Protein AF-A0A6N2HF00-F1 (afdb_monomer)

Radius of gyration: 12.79 Å; Cα contacts (8 Å, |Δi|>4): 85; chains: 1; bounding box: 36×23×32 Å

Foldseek 3Di:
DPPVQLVVLQVLLCVPPVGQLLVLLVLLCVLVVHDCCRLCVQLVHHSVVSVCSSSSVHSDDPDVSSVVSSVVSSVVSVCVVVVNDD

Mean predicted aligned error: 2.84 Å

Secondary structure (DSSP, 8-state):
--HHHHHHHHHHHHHHHSS-HHHHHHHHHHHTT--HHHHHHHHTS-HHHHHHHHTTSSSS---HHHHHHHHHHHHHHHHHHHT---

Structure (mmCIF, N/CA/C/O backbone):
data_AF-A0A6N2HF00-F1
#
_entry.id   AF-A0A6N2HF00-F1
#
loop_
_atom_site.group_PDB
_atom_site.id
_atom_site.type_symbol
_atom_site.label_atom_id
_atom_site.label_alt_id
_atom_site.label_comp_id
_atom_site.label_asym_id
_atom_site.label_entity_id
_atom_site.label_seq_id
_atom_site.pdbx_PDB_ins_code
_atom_site.Cartn_x
_atom_site.Cartn_y
_atom_site.Cartn_z
_atom_site.occupancy
_atom_site.B_iso_or_equiv
_atom_site.auth_seq_id
_atom_site.auth_comp_id
_atom_site.auth_asym_id
_atom_site.auth_atom_id
_atom_site.pdbx_PDB_model_num
ATOM 1 N N . MET A 1 1 ? 16.293 8.043 -16.223 1.00 61.84 1 MET A N 1
ATOM 2 C CA . MET A 1 1 ? 15.243 7.150 -15.681 1.00 61.84 1 MET A CA 1
ATOM 3 C C . MET A 1 1 ? 14.302 6.813 -16.823 1.00 61.84 1 MET A C 1
ATOM 5 O O . MET A 1 1 ? 13.866 7.739 -17.493 1.00 61.84 1 MET A O 1
ATOM 9 N N . ASP A 1 2 ? 14.034 5.531 -17.079 1.00 84.56 2 ASP A N 1
ATOM 10 C CA . ASP A 1 2 ? 13.193 5.087 -18.200 1.00 84.56 2 ASP A CA 1
ATOM 11 C C . ASP A 1 2 ? 11.710 5.378 -17.956 1.00 84.56 2 ASP A C 1
ATOM 13 O O . ASP A 1 2 ? 10.977 4.580 -17.369 1.00 84.56 2 ASP A O 1
ATOM 17 N N . GLN A 1 3 ? 11.255 6.535 -18.432 1.00 89.25 3 GLN A N 1
ATOM 18 C CA . GLN A 1 3 ? 9.859 6.957 -18.326 1.00 89.25 3 GLN A CA 1
ATOM 19 C C . GLN A 1 3 ? 8.904 5.949 -18.985 1.00 89.25 3 GLN A C 1
ATOM 21 O O . GLN A 1 3 ? 7.852 5.651 -18.427 1.00 89.25 3 GLN A O 1
ATOM 26 N N . ALA A 1 4 ? 9.319 5.325 -20.093 1.00 93.56 4 ALA A N 1
ATOM 27 C CA . ALA A 1 4 ? 8.569 4.251 -20.743 1.00 93.56 4 ALA A CA 1
ATOM 28 C C . ALA A 1 4 ? 8.376 3.023 -19.831 1.00 93.56 4 ALA A C 1
ATOM 30 O O . ALA A 1 4 ? 7.291 2.440 -19.795 1.00 93.56 4 ALA A O 1
ATOM 31 N N . ALA A 1 5 ? 9.397 2.649 -19.049 1.00 94.69 5 ALA A N 1
ATOM 32 C CA . ALA A 1 5 ? 9.296 1.543 -18.099 1.00 94.69 5 ALA A CA 1
ATOM 33 C C . ALA A 1 5 ? 8.350 1.882 -16.937 1.00 94.69 5 ALA A C 1
ATOM 35 O O . ALA A 1 5 ? 7.546 1.043 -16.532 1.00 94.69 5 ALA A O 1
ATOM 36 N N . MET A 1 6 ? 8.392 3.121 -16.438 1.00 95.88 6 MET A N 1
ATOM 37 C CA . MET A 1 6 ? 7.470 3.586 -15.395 1.00 95.88 6 MET A CA 1
ATOM 38 C C . MET A 1 6 ? 6.021 3.602 -15.891 1.00 95.88 6 MET A C 1
ATOM 40 O O . MET A 1 6 ? 5.141 3.100 -15.195 1.00 95.88 6 MET A O 1
ATOM 44 N N . THR A 1 7 ? 5.768 4.101 -17.104 1.00 96.75 7 THR A N 1
ATOM 45 C CA . THR A 1 7 ? 4.435 4.067 -17.728 1.00 96.75 7 THR A CA 1
ATOM 46 C C . THR A 1 7 ? 3.935 2.634 -17.896 1.00 96.75 7 THR A C 1
ATOM 48 O O . THR A 1 7 ? 2.807 2.331 -17.509 1.00 96.75 7 THR A O 1
ATOM 51 N N . ARG A 1 8 ? 4.784 1.721 -18.387 1.00 97.00 8 ARG A N 1
ATOM 52 C CA . ARG A 1 8 ? 4.443 0.294 -18.490 1.00 97.00 8 ARG A CA 1
ATOM 53 C C . ARG A 1 8 ? 4.091 -0.307 -17.130 1.00 97.00 8 ARG A C 1
ATOM 55 O O . ARG A 1 8 ? 3.126 -1.056 -17.023 1.00 97.00 8 ARG A O 1
ATOM 62 N N . ASN A 1 9 ? 4.853 0.024 -16.092 1.00 97.62 9 ASN A N 1
ATOM 63 C CA . ASN A 1 9 ? 4.589 -0.462 -14.742 1.00 97.62 9 ASN A CA 1
ATOM 64 C C . ASN A 1 9 ? 3.277 0.090 -14.176 1.00 97.62 9 ASN A C 1
ATOM 66 O O . ASN A 1 9 ? 2.550 -0.670 -13.549 1.00 97.62 9 ASN A O 1
ATOM 70 N N . GLN A 1 10 ? 2.946 1.365 -14.406 1.00 97.69 10 GLN A N 1
ATOM 71 C CA . GLN A 1 10 ? 1.642 1.921 -14.017 1.00 97.69 10 GLN A CA 1
ATOM 72 C C . GLN A 1 10 ? 0.493 1.191 -14.710 1.00 97.69 10 GLN A C 1
ATOM 74 O O . GLN A 1 10 ? -0.530 0.932 -14.087 1.00 97.69 10 GLN A O 1
ATOM 79 N N . GLU A 1 11 ? 0.671 0.831 -15.978 1.00 97.75 11 GLU A N 1
ATOM 80 C CA . GLU A 1 11 ? -0.349 0.104 -16.726 1.00 97.75 11 GLU A CA 1
ATOM 81 C C . GLU A 1 11 ? -0.545 -1.322 -16.197 1.00 97.75 11 GLU A C 1
ATOM 83 O O . GLU A 1 11 ? -1.669 -1.739 -15.936 1.00 97.75 11 GLU A O 1
ATOM 88 N N . LEU A 1 12 ? 0.545 -2.036 -15.905 1.00 97.50 12 LEU A N 1
ATOM 89 C CA . LEU A 1 12 ? 0.468 -3.329 -15.217 1.00 97.50 12 LEU A CA 1
ATOM 90 C C . LEU A 1 12 ? -0.196 -3.206 -13.836 1.00 97.50 12 LEU A C 1
ATOM 92 O O . LEU A 1 12 ? -0.995 -4.058 -13.454 1.00 97.50 12 LEU A O 1
ATOM 96 N N . GLN A 1 13 ? 0.092 -2.131 -13.096 1.00 97.31 13 GLN A N 1
ATOM 97 C CA . GLN A 1 13 ? -0.559 -1.864 -11.814 1.00 97.31 13 GLN A CA 1
ATOM 98 C C . GLN A 1 13 ? -2.068 -1.659 -11.978 1.00 97.31 13 GLN A C 1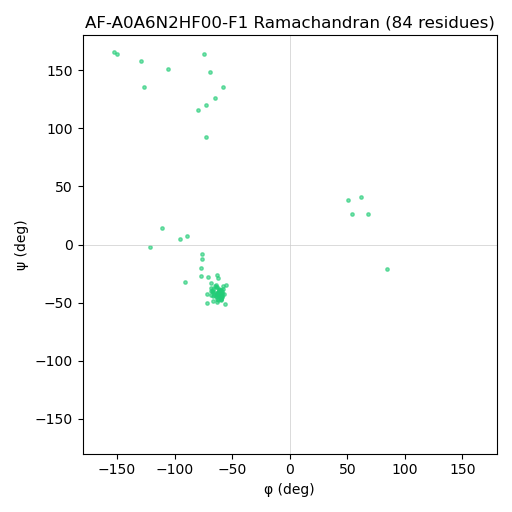
ATOM 100 O O . GLN A 1 13 ? -2.828 -2.244 -11.212 1.00 97.31 13 GLN A O 1
ATOM 105 N N . ARG A 1 14 ? -2.517 -0.905 -12.991 1.00 97.00 14 ARG A N 1
ATOM 106 C CA . ARG A 1 14 ? -3.950 -0.756 -13.298 1.00 97.00 14 ARG A CA 1
ATOM 107 C C . ARG A 1 14 ? -4.602 -2.096 -13.611 1.00 97.00 14 ARG A C 1
ATOM 109 O O . ARG A 1 14 ? -5.665 -2.384 -13.078 1.00 97.00 14 ARG A O 1
ATOM 116 N N . GLN A 1 15 ? -3.947 -2.930 -14.412 1.00 96.31 15 GLN A N 1
ATOM 117 C CA . GLN A 1 15 ? -4.475 -4.246 -14.780 1.00 96.31 15 GLN A CA 1
ATOM 118 C C . GLN A 1 15 ? -4.624 -5.184 -13.576 1.00 96.31 15 GLN A C 1
ATOM 120 O O . GLN A 1 15 ? -5.575 -5.957 -13.521 1.00 96.31 15 GLN A O 1
ATOM 125 N N . TRP A 1 16 ? -3.701 -5.130 -12.612 1.00 93.00 16 TRP A N 1
ATOM 126 C CA . TRP A 1 16 ? -3.715 -6.034 -11.456 1.00 93.00 16 TRP A CA 1
ATOM 127 C C . TRP A 1 16 ? -4.479 -5.499 -10.243 1.00 93.00 16 TRP A C 1
ATOM 129 O O . TRP A 1 16 ? -5.046 -6.288 -9.493 1.00 93.00 16 TRP A O 1
ATOM 139 N N . TYR A 1 17 ? -4.477 -4.182 -10.029 1.00 93.56 17 TYR A N 1
ATOM 140 C CA . TYR A 1 17 ? -4.998 -3.542 -8.815 1.00 93.56 17 TYR A CA 1
ATOM 141 C C . TYR A 1 17 ? -6.127 -2.536 -9.088 1.00 93.56 17 TYR A C 1
ATOM 143 O O . TYR A 1 17 ? -6.649 -1.942 -8.149 1.00 93.56 17 TYR A O 1
ATOM 151 N N . GLY A 1 18 ? -6.497 -2.309 -10.350 1.00 95.06 18 GLY A N 1
ATOM 152 C CA . GLY A 1 18 ? -7.539 -1.362 -10.768 1.00 95.06 18 GLY A CA 1
ATOM 153 C C . GLY A 1 18 ? -7.063 0.088 -10.920 1.00 95.06 18 GLY A C 1
ATOM 154 O O . GLY A 1 18 ? -7.669 0.855 -11.661 1.00 95.06 18 GLY A O 1
ATOM 155 N N . 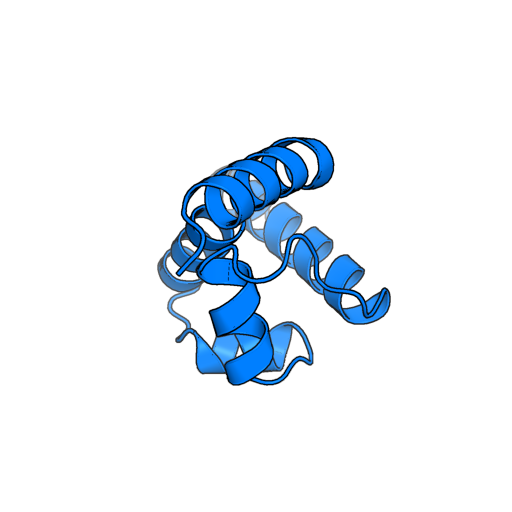ALA A 1 19 ? -5.954 0.467 -10.280 1.00 96.81 19 ALA A N 1
ATOM 156 C CA . ALA A 1 19 ? -5.346 1.793 -10.383 1.00 96.81 19 ALA A CA 1
ATOM 157 C C . ALA A 1 19 ? -3.825 1.730 -10.129 1.00 96.81 19 ALA A C 1
ATOM 159 O O . ALA A 1 19 ? -3.323 0.725 -9.613 1.00 96.81 19 ALA A O 1
ATOM 160 N N . PRO A 1 20 ? -3.056 2.785 -10.459 1.00 97.62 20 PRO A N 1
ATOM 161 C CA . PRO A 1 20 ? -1.649 2.867 -10.087 1.00 97.62 20 PRO A CA 1
ATOM 162 C C . PRO A 1 20 ? -1.462 2.775 -8.571 1.00 97.62 20 PRO A C 1
ATOM 164 O O . PRO A 1 20 ? -2.127 3.465 -7.796 1.00 97.62 20 PRO A O 1
ATOM 167 N N . LEU A 1 21 ? -0.490 1.979 -8.128 1.00 97.25 21 LEU A N 1
ATOM 168 C CA . LEU A 1 21 ? -0.275 1.725 -6.699 1.00 97.25 21 LEU A CA 1
ATOM 169 C C . LEU A 1 21 ? 0.111 2.989 -5.925 1.00 97.25 21 LEU A C 1
ATOM 171 O O . LEU A 1 21 ? -0.171 3.087 -4.736 1.00 97.25 21 LEU A O 1
ATOM 175 N N . GLY A 1 22 ? 0.718 3.976 -6.589 1.00 97.50 22 GLY A N 1
ATOM 176 C CA . GLY A 1 22 ? 0.984 5.281 -5.986 1.00 97.50 22 GLY A CA 1
ATOM 177 C C . GLY A 1 22 ? -0.285 6.051 -5.616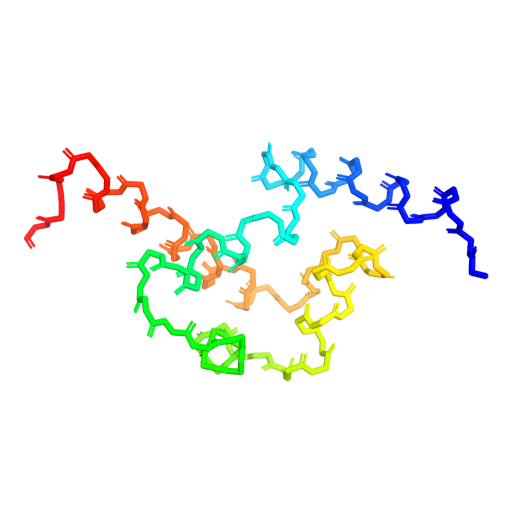 1.00 97.50 22 GLY A C 1
ATOM 178 O O . GLY A 1 22 ? -0.294 6.725 -4.591 1.00 97.50 22 GLY A O 1
ATOM 179 N N . GLU A 1 23 ? -1.340 5.951 -6.426 1.00 98.00 23 GLU A N 1
ATOM 180 C CA . GLU A 1 23 ? -2.639 6.577 -6.149 1.00 98.00 23 GLU A CA 1
ATOM 181 C C . GLU A 1 23 ? -3.340 5.845 -5.011 1.00 98.00 23 GLU A C 1
ATOM 183 O O . GLU A 1 23 ? -3.674 6.467 -4.006 1.00 98.00 23 GLU A O 1
ATOM 188 N N . LEU A 1 24 ? -3.430 4.516 -5.117 1.00 97.62 24 LEU A N 1
ATOM 189 C CA . LEU A 1 24 ? -4.029 3.663 -4.093 1.00 97.62 24 LEU A CA 1
ATOM 190 C C . LEU A 1 24 ? -3.364 3.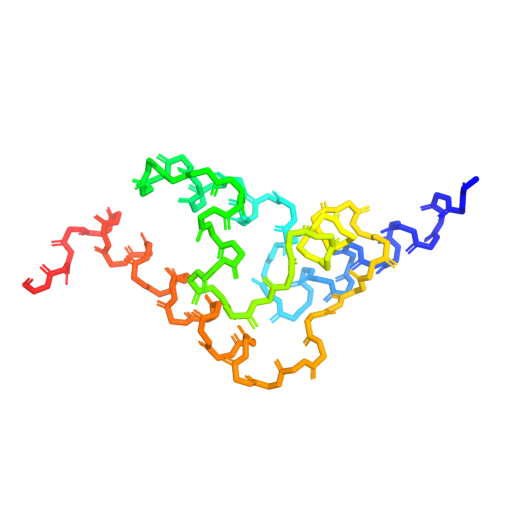863 -2.727 1.00 97.62 24 LEU A C 1
ATOM 192 O O . LEU A 1 24 ? -4.037 4.144 -1.745 1.00 97.62 24 LEU A O 1
ATOM 196 N N . CYS A 1 25 ? -2.033 3.793 -2.648 1.00 97.75 25 CYS A N 1
ATOM 197 C CA . CYS A 1 25 ? -1.334 3.942 -1.370 1.00 97.75 25 CYS A CA 1
ATOM 198 C C . CYS A 1 25 ? -1.493 5.347 -0.771 1.00 97.75 25 CYS A C 1
ATOM 200 O O . CYS A 1 25 ? -1.579 5.470 0.449 1.00 97.75 25 CYS A O 1
ATOM 202 N N . ARG A 1 26 ? -1.537 6.405 -1.597 1.00 97.88 26 ARG A N 1
ATOM 203 C CA . ARG A 1 26 ? -1.788 7.769 -1.100 1.00 97.88 26 ARG A CA 1
ATOM 204 C C . ARG A 1 26 ? -3.197 7.899 -0.541 1.00 97.88 26 ARG A C 1
ATOM 206 O O . ARG A 1 26 ? -3.346 8.436 0.551 1.00 97.88 26 ARG A O 1
ATOM 213 N N . ASP A 1 27 ? -4.187 7.367 -1.250 1.00 97.81 27 ASP A N 1
ATOM 214 C CA . ASP A 1 27 ? -5.573 7.364 -0.794 1.00 97.81 27 ASP A CA 1
ATOM 215 C C . ASP A 1 27 ? -5.728 6.624 0.542 1.00 97.81 27 ASP A C 1
ATOM 217 O O . ASP A 1 27 ? -6.334 7.149 1.470 1.00 97.81 27 ASP A O 1
ATOM 221 N N . LEU A 1 28 ? -5.080 5.463 0.685 1.00 98.19 28 LEU A N 1
ATOM 222 C CA . LEU A 1 28 ? -5.041 4.710 1.941 1.00 98.19 28 LEU A CA 1
ATOM 223 C C . LEU A 1 28 ? -4.381 5.495 3.084 1.00 98.19 28 LEU A C 1
ATOM 225 O O . LEU A 1 28 ? -4.912 5.514 4.193 1.00 98.19 28 LEU A O 1
ATOM 229 N N . CYS A 1 29 ? -3.245 6.156 2.826 1.00 98.31 29 CYS A N 1
ATOM 230 C CA . CYS A 1 29 ? -2.585 7.005 3.824 1.00 98.31 29 CYS A CA 1
ATOM 231 C C . CYS A 1 29 ? -3.516 8.126 4.300 1.00 98.31 29 CYS A C 1
ATOM 233 O O . CYS A 1 29 ? -3.625 8.370 5.499 1.00 98.31 29 CYS A O 1
ATOM 235 N N . THR A 1 30 ? -4.205 8.786 3.366 1.00 98.38 30 THR A N 1
ATOM 236 C CA . THR A 1 30 ? -5.151 9.862 3.675 1.00 98.38 30 THR A CA 1
ATOM 237 C C . THR A 1 30 ? -6.372 9.345 4.430 1.00 98.38 30 THR A C 1
ATOM 239 O O . THR A 1 30 ? -6.721 9.915 5.460 1.00 98.38 30 THR A O 1
ATOM 242 N N . LEU A 1 31 ? -7.001 8.267 3.957 1.00 98.06 31 LEU A N 1
ATOM 243 C CA . LEU A 1 31 ? -8.226 7.723 4.543 1.00 98.06 31 LEU A CA 1
ATOM 244 C C . LEU A 1 31 ? -8.013 7.233 5.978 1.00 98.06 31 LEU A C 1
ATOM 246 O O . LEU A 1 31 ? -8.846 7.487 6.842 1.00 98.06 31 LEU A O 1
ATOM 250 N N . PHE A 1 32 ? -6.899 6.547 6.232 1.00 97.56 32 PHE A N 1
ATOM 251 C CA . PHE A 1 32 ? -6.595 5.973 7.543 1.00 97.56 32 PHE A CA 1
ATOM 252 C C . PHE A 1 32 ? -5.706 6.863 8.418 1.00 97.56 32 PHE A C 1
ATOM 254 O O . PHE A 1 32 ? -5.313 6.442 9.502 1.00 97.56 32 PHE A O 1
ATOM 261 N N . ALA A 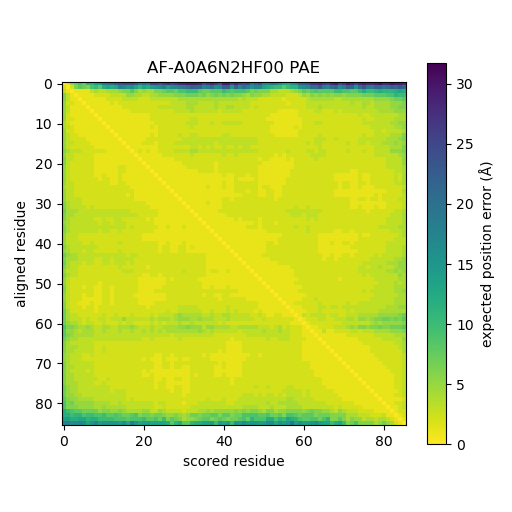1 33 ? -5.380 8.077 7.963 1.00 98.00 33 ALA A N 1
ATOM 262 C CA . ALA A 1 33 ? -4.482 9.008 8.649 1.00 98.00 33 ALA A CA 1
ATOM 263 C C . ALA A 1 33 ? -3.132 8.376 9.057 1.00 98.00 33 ALA A C 1
ATOM 265 O O . ALA A 1 33 ? -2.581 8.671 10.119 1.00 98.00 33 ALA A O 1
ATOM 266 N N . VAL A 1 34 ? -2.584 7.508 8.200 1.00 98.12 34 VAL A N 1
ATOM 267 C CA . VAL A 1 34 ? -1.285 6.853 8.413 1.00 98.12 34 VAL A CA 1
ATOM 268 C C . VAL A 1 34 ? -0.212 7.449 7.513 1.00 98.12 34 VAL A C 1
ATOM 270 O O . VAL A 1 34 ? -0.471 7.918 6.405 1.00 98.12 34 VAL A O 1
ATOM 273 N N . THR A 1 35 ? 1.036 7.409 7.975 1.00 98.19 35 THR A N 1
ATOM 274 C CA . THR A 1 35 ? 2.182 7.777 7.137 1.00 98.19 35 THR A CA 1
ATOM 275 C C . THR A 1 35 ? 2.478 6.681 6.112 1.00 98.19 35 THR A C 1
ATOM 277 O O . THR A 1 35 ? 2.075 5.530 6.277 1.00 98.19 35 THR A O 1
ATOM 280 N N . GLN A 1 36 ? 3.268 7.001 5.081 1.00 97.56 36 GLN A N 1
ATOM 281 C CA . GLN A 1 36 ? 3.753 5.989 4.136 1.00 97.56 36 GLN A CA 1
ATOM 282 C C . GLN A 1 36 ? 4.547 4.875 4.844 1.00 97.56 36 GLN A C 1
ATOM 284 O O . GLN A 1 36 ? 4.410 3.709 4.488 1.00 97.56 36 GLN A O 1
ATOM 289 N N . SER A 1 37 ? 5.358 5.206 5.855 1.00 97.56 37 SER A N 1
ATOM 290 C CA . SER A 1 37 ? 6.086 4.198 6.639 1.00 97.56 37 SER A CA 1
ATOM 291 C C . SER A 1 37 ? 5.138 3.329 7.465 1.00 97.56 37 SER A C 1
ATOM 293 O O . SER A 1 37 ? 5.294 2.114 7.464 1.00 97.56 37 SER A O 1
ATOM 295 N N . GLY A 1 38 ? 4.107 3.923 8.075 1.00 98.25 38 GLY A N 1
ATOM 296 C CA . GLY A 1 38 ? 3.069 3.170 8.784 1.00 98.25 38 GLY A CA 1
ATOM 297 C C . GLY A 1 38 ? 2.293 2.237 7.851 1.00 98.25 38 GLY A C 1
ATOM 298 O O . GLY A 1 38 ? 2.065 1.076 8.180 1.00 98.25 38 GLY A O 1
ATOM 299 N N . LEU A 1 39 ? 1.970 2.688 6.634 1.00 98.19 39 LEU A N 1
ATOM 300 C CA . LEU A 1 39 ? 1.387 1.816 5.615 1.00 98.19 39 LEU A CA 1
ATOM 301 C C . LEU A 1 39 ? 2.345 0.676 5.235 1.00 98.19 39 LEU A C 1
ATOM 303 O O . LEU A 1 39 ? 1.907 -0.459 5.078 1.00 98.19 39 LEU A O 1
ATOM 307 N N . ALA A 1 40 ? 3.648 0.939 5.108 1.00 97.94 40 ALA A N 1
ATOM 308 C CA . ALA A 1 40 ? 4.633 -0.104 4.819 1.00 97.94 40 ALA A CA 1
ATOM 309 C C . ALA A 1 40 ? 4.681 -1.172 5.925 1.00 97.94 40 ALA A C 1
ATOM 311 O O . ALA A 1 40 ? 4.702 -2.365 5.616 1.00 97.94 40 ALA A O 1
ATOM 312 N N . GLU A 1 41 ? 4.623 -0.756 7.191 1.00 98.00 41 GLU A N 1
ATOM 313 C CA . GLU A 1 41 ? 4.552 -1.652 8.351 1.00 98.00 41 GLU A CA 1
ATOM 314 C C . GLU A 1 41 ? 3.281 -2.509 8.335 1.00 98.00 41 GLU A C 1
ATOM 316 O O . GLU A 1 41 ? 3.379 -3.732 8.432 1.00 98.00 41 GLU A O 1
ATOM 321 N N . ILE A 1 42 ? 2.108 -1.904 8.100 1.00 97.38 42 ILE A N 1
ATOM 322 C CA . ILE A 1 42 ? 0.827 -2.624 7.948 1.00 97.38 42 ILE A CA 1
ATOM 323 C C . ILE A 1 42 ? 0.918 -3.662 6.825 1.00 97.38 42 ILE A C 1
ATOM 325 O O . ILE A 1 42 ? 0.463 -4.797 6.963 1.00 97.38 42 ILE A O 1
ATOM 329 N N . LEU A 1 43 ? 1.533 -3.293 5.702 1.00 97.06 43 LEU A N 1
ATOM 330 C CA . LEU A 1 43 ? 1.720 -4.189 4.566 1.00 97.06 43 LEU A CA 1
ATOM 331 C C . LEU A 1 43 ? 2.847 -5.208 4.789 1.00 97.06 43 LEU A C 1
ATOM 333 O O . LEU A 1 43 ? 2.963 -6.147 3.999 1.00 97.06 43 LEU A O 1
ATOM 337 N N . GLY A 1 44 ? 3.636 -5.102 5.859 1.00 97.19 44 GLY A N 1
ATOM 338 C CA . GLY A 1 44 ? 4.773 -5.977 6.158 1.00 97.19 44 GLY A CA 1
ATOM 339 C C . GLY A 1 44 ? 5.868 -5.906 5.093 1.00 97.19 44 GLY A C 1
ATOM 340 O O . GLY A 1 44 ? 6.401 -6.932 4.668 1.00 97.19 44 GLY A O 1
ATOM 341 N N . VAL A 1 45 ? 6.150 -4.699 4.604 1.00 97.00 45 VAL A N 1
ATOM 342 C CA . VAL A 1 45 ? 7.168 -4.415 3.586 1.00 97.00 45 VAL A CA 1
ATOM 343 C C . VAL A 1 45 ? 8.067 -3.283 4.060 1.00 97.00 45 VAL A C 1
ATOM 345 O O . VAL A 1 45 ? 7.677 -2.468 4.889 1.00 97.00 45 VAL A O 1
ATOM 348 N N . SER A 1 46 ? 9.281 -3.185 3.518 1.00 96.88 46 SER A N 1
ATOM 349 C CA . SER A 1 46 ? 10.133 -2.045 3.857 1.00 96.88 46 SER A CA 1
ATOM 350 C C . SER A 1 46 ? 9.581 -0.741 3.254 1.00 96.88 46 SER A C 1
ATOM 352 O O . SER A 1 46 ? 9.044 -0.760 2.137 1.00 96.88 46 SER A O 1
ATOM 354 N N . PRO A 1 47 ? 9.776 0.419 3.915 1.00 96.81 47 PRO A N 1
ATOM 355 C CA . PRO A 1 47 ? 9.399 1.722 3.358 1.00 96.81 47 PRO A CA 1
ATOM 356 C C . PRO A 1 47 ? 10.027 1.991 1.982 1.00 96.81 47 PRO A C 1
ATOM 358 O O . PRO A 1 47 ? 9.393 2.567 1.096 1.00 96.81 47 PRO A O 1
ATOM 361 N N . ALA A 1 48 ? 11.256 1.507 1.766 1.00 96.44 48 ALA A N 1
ATOM 362 C CA . ALA A 1 48 ? 11.935 1.576 0.476 1.00 96.44 48 ALA A CA 1
ATOM 363 C C . ALA A 1 48 ? 11.191 0.787 -0.612 1.00 96.44 48 ALA A C 1
ATOM 365 O O . ALA A 1 48 ? 10.950 1.324 -1.692 1.00 96.44 48 ALA A O 1
ATOM 366 N N . MET A 1 49 ? 10.776 -0.454 -0.329 1.00 96.19 49 MET A N 1
ATOM 367 C CA . MET A 1 49 ? 9.998 -1.261 -1.275 1.00 96.19 49 MET A CA 1
ATOM 368 C C . MET A 1 49 ? 8.688 -0.550 -1.632 1.00 96.19 49 MET A C 1
ATOM 370 O O . MET A 1 49 ? 8.387 -0.384 -2.815 1.00 96.19 49 MET A O 1
ATOM 374 N N . LEU A 1 50 ? 7.962 -0.044 -0.629 1.00 97.38 50 LEU A N 1
ATOM 375 C CA . LEU A 1 50 ? 6.724 0.697 -0.863 1.00 97.38 50 LEU A CA 1
ATOM 376 C C . LEU A 1 50 ? 6.961 1.929 -1.754 1.00 97.38 50 LEU A C 1
ATOM 378 O O . LEU A 1 50 ? 6.229 2.141 -2.718 1.00 97.38 50 LEU A O 1
ATOM 382 N N . SER A 1 51 ? 8.027 2.696 -1.504 1.00 97.38 51 SER A N 1
ATOM 383 C CA . SER A 1 51 ? 8.399 3.858 -2.324 1.00 97.38 51 SER A CA 1
ATOM 384 C C . SER A 1 51 ? 8.680 3.492 -3.788 1.00 97.38 51 SER A C 1
ATOM 386 O O . SER A 1 51 ? 8.204 4.180 -4.694 1.00 97.38 51 SER A O 1
ATOM 388 N N . LEU A 1 52 ? 9.390 2.384 -4.044 1.00 97.12 52 LEU A N 1
ATOM 389 C CA . LEU A 1 52 ? 9.656 1.901 -5.407 1.00 97.12 52 LEU A CA 1
ATOM 390 C C . LEU A 1 52 ? 8.355 1.593 -6.156 1.00 97.12 52 LEU A C 1
ATOM 392 O O . LEU A 1 52 ? 8.203 1.948 -7.326 1.00 97.12 52 LEU A O 1
ATOM 396 N N . VAL A 1 53 ? 7.412 0.939 -5.485 1.00 96.75 53 VAL A N 1
ATOM 397 C CA . VAL A 1 53 ? 6.137 0.539 -6.083 1.00 96.75 53 VAL A CA 1
ATOM 398 C C . VAL A 1 53 ? 5.227 1.751 -6.309 1.00 96.75 53 VAL A C 1
ATOM 400 O O . VAL A 1 53 ? 4.675 1.906 -7.401 1.00 96.75 53 VAL A O 1
ATOM 403 N N . MET A 1 54 ? 5.146 2.670 -5.340 1.00 97.25 54 MET A N 1
ATOM 404 C CA . MET A 1 54 ? 4.378 3.919 -5.458 1.00 97.25 54 MET A CA 1
ATOM 405 C C . MET A 1 54 ? 4.889 4.838 -6.576 1.00 97.25 54 MET A C 1
ATOM 407 O O . MET A 1 54 ? 4.113 5.592 -7.160 1.00 97.25 54 MET A O 1
ATOM 411 N N . ARG A 1 55 ? 6.188 4.775 -6.892 1.00 97.38 55 ARG A N 1
ATOM 412 C CA . ARG A 1 55 ? 6.813 5.505 -8.008 1.00 97.38 55 ARG A CA 1
ATOM 413 C C . ARG A 1 55 ? 6.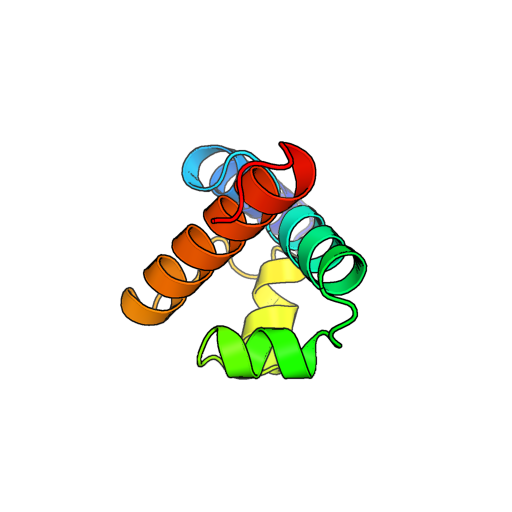799 4.721 -9.324 1.00 97.38 55 ARG A C 1
ATOM 415 O O . ARG A 1 55 ? 7.452 5.141 -10.271 1.00 97.38 55 ARG A O 1
ATOM 422 N N . ALA A 1 56 ? 6.115 3.577 -9.384 1.00 97.12 56 ALA A N 1
ATOM 423 C CA . ALA A 1 56 ? 6.098 2.680 -10.540 1.00 97.12 56 ALA A CA 1
ATOM 424 C C . ALA A 1 56 ? 7.496 2.235 -11.018 1.00 97.12 56 ALA A C 1
ATOM 426 O O . ALA A 1 56 ? 7.682 1.856 -12.172 1.00 97.12 56 ALA A O 1
ATOM 427 N N . GLN A 1 57 ? 8.493 2.223 -10.128 1.00 96.81 57 GLN A N 1
ATOM 428 C CA . GLN A 1 57 ? 9.791 1.589 -10.390 1.00 96.81 57 GLN A CA 1
ATOM 429 C C . GLN A 1 57 ? 9.693 0.061 -10.265 1.00 96.81 57 GLN A C 1
ATOM 431 O O . GLN A 1 57 ? 10.506 -0.664 -10.831 1.00 96.81 57 GLN A O 1
ATOM 436 N N . ARG A 1 58 ? 8.661 -0.437 -9.568 1.00 95.06 58 ARG A N 1
ATOM 437 C CA . ARG A 1 58 ? 8.236 -1.841 -9.583 1.00 95.06 58 ARG A CA 1
ATOM 438 C C . ARG A 1 58 ? 6.754 -1.963 -9.919 1.00 95.06 58 ARG A C 1
ATOM 440 O O . ARG A 1 58 ? 5.927 -1.257 -9.351 1.00 95.06 58 ARG A O 1
ATOM 447 N N . ALA A 1 59 ? 6.422 -2.911 -10.793 1.00 93.69 59 ALA A N 1
ATOM 448 C CA . ALA A 1 59 ? 5.046 -3.163 -11.216 1.00 93.69 59 ALA A CA 1
ATOM 449 C C . ALA A 1 59 ? 4.169 -3.807 -10.125 1.00 93.69 59 ALA A C 1
ATOM 451 O O . ALA A 1 59 ? 2.963 -3.606 -10.123 1.00 93.69 59 ALA A O 1
ATOM 452 N N . ARG A 1 60 ? 4.748 -4.578 -9.191 1.00 92.94 60 ARG A N 1
ATOM 453 C CA . ARG A 1 60 ? 3.990 -5.274 -8.135 1.00 92.94 60 ARG A CA 1
ATOM 454 C C . ARG A 1 60 ? 4.770 -5.457 -6.842 1.00 92.94 60 ARG A C 1
ATOM 456 O O . ARG A 1 60 ? 6.004 -5.431 -6.836 1.00 92.94 60 ARG A O 1
ATOM 463 N N . ILE A 1 61 ? 4.029 -5.761 -5.782 1.00 93.12 61 ILE A N 1
ATOM 464 C CA . ILE A 1 61 ? 4.557 -6.333 -4.543 1.00 93.12 61 ILE A CA 1
ATOM 465 C C . ILE A 1 61 ? 4.760 -7.836 -4.779 1.00 93.12 61 ILE A C 1
ATOM 467 O O . ILE A 1 61 ? 3.808 -8.552 -5.066 1.00 93.12 61 ILE A O 1
ATOM 471 N N . ALA A 1 62 ? 6.007 -8.312 -4.729 1.00 88.75 62 ALA A N 1
ATOM 472 C CA . ALA A 1 62 ? 6.327 -9.707 -5.053 1.00 88.75 62 ALA A CA 1
ATOM 473 C C . ALA A 1 62 ? 5.975 -10.695 -3.929 1.00 88.75 62 ALA A C 1
ATOM 475 O O . ALA A 1 62 ? 5.725 -11.861 -4.209 1.00 88.75 62 ALA A O 1
ATOM 476 N N . ASN A 1 63 ? 5.976 -10.232 -2.677 1.00 92.69 63 ASN A N 1
ATOM 477 C CA . ASN A 1 63 ? 5.592 -11.050 -1.534 1.00 92.69 63 ASN A CA 1
ATOM 478 C C . ASN A 1 63 ? 4.059 -11.255 -1.549 1.00 92.69 63 ASN A C 1
ATOM 480 O O . ASN A 1 63 ? 3.335 -10.255 -1.475 1.00 92.69 63 ASN A O 1
ATOM 484 N N . PRO A 1 64 ? 3.5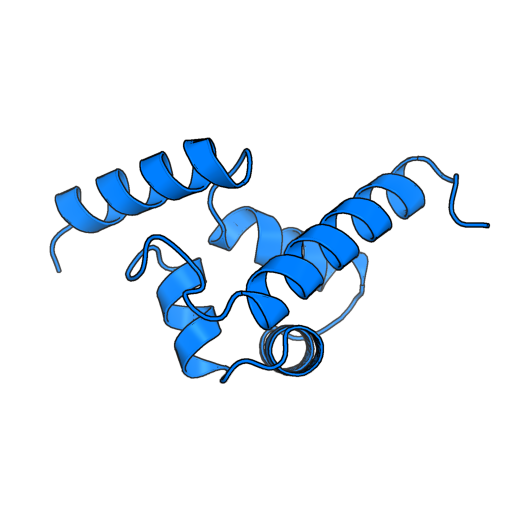64 -12.506 -1.633 1.00 93.31 64 PRO A N 1
ATOM 485 C CA . PRO A 1 64 ? 2.133 -12.790 -1.707 1.00 93.31 64 PRO A CA 1
ATOM 486 C C . PRO A 1 64 ? 1.372 -12.364 -0.445 1.00 93.31 64 PRO A C 1
ATOM 488 O O . PRO A 1 64 ? 0.266 -11.845 -0.564 1.00 93.31 64 PRO A O 1
ATOM 491 N N . ASP A 1 65 ? 1.970 -12.476 0.742 1.00 96.75 65 ASP A N 1
ATOM 492 C CA . ASP A 1 65 ? 1.325 -12.076 1.999 1.00 96.75 65 ASP A CA 1
ATOM 493 C C . ASP A 1 65 ? 1.136 -10.560 2.068 1.00 96.75 65 ASP A C 1
ATOM 495 O O . ASP A 1 65 ? 0.103 -10.058 2.507 1.00 96.75 65 ASP A O 1
ATOM 499 N N . ALA A 1 66 ? 2.132 -9.807 1.595 1.00 96.12 66 ALA A N 1
ATOM 500 C CA . ALA A 1 66 ? 2.042 -8.354 1.516 1.00 96.12 66 ALA A CA 1
ATOM 501 C C . ALA A 1 66 ? 1.010 -7.902 0.472 1.00 96.12 66 ALA A C 1
ATOM 503 O O . ALA A 1 66 ? 0.280 -6.937 0.703 1.00 96.12 66 ALA A O 1
ATOM 504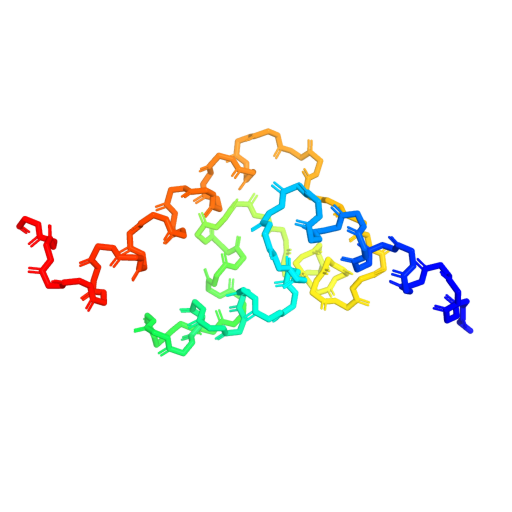 N N . ALA A 1 67 ? 0.912 -8.612 -0.655 1.00 94.88 67 ALA A N 1
ATOM 505 C CA . ALA A 1 67 ? -0.130 -8.369 -1.647 1.00 94.88 67 ALA A CA 1
ATOM 506 C C . ALA A 1 67 ? -1.530 -8.666 -1.080 1.00 94.88 67 ALA A C 1
ATOM 508 O O . ALA A 1 67 ? -2.435 -7.853 -1.254 1.00 94.88 67 ALA A O 1
ATOM 509 N N . ALA A 1 68 ? -1.693 -9.764 -0.335 1.00 96.25 68 ALA A N 1
ATOM 510 C CA . ALA A 1 68 ? -2.950 -10.105 0.328 1.00 96.25 68 ALA A CA 1
ATOM 511 C C . ALA A 1 68 ? -3.357 -9.051 1.372 1.00 96.25 68 ALA A C 1
ATOM 513 O O . ALA A 1 68 ? -4.518 -8.637 1.406 1.00 96.25 68 ALA A O 1
ATOM 514 N N . ARG A 1 69 ? -2.404 -8.553 2.175 1.00 97.38 69 ARG A N 1
ATOM 515 C CA . ARG A 1 69 ? -2.651 -7.441 3.110 1.00 97.38 69 ARG A CA 1
ATOM 516 C C . ARG A 1 69 ? -3.077 -6.169 2.383 1.00 97.38 69 ARG A C 1
ATOM 518 O O . ARG A 1 69 ? -4.035 -5.536 2.813 1.00 97.38 69 ARG A O 1
ATOM 525 N N . LEU A 1 70 ? -2.444 -5.828 1.258 1.00 97.00 70 LEU A N 1
ATOM 526 C CA . LEU A 1 70 ? -2.866 -4.683 0.447 1.00 97.00 70 LEU A CA 1
ATOM 527 C C . LEU A 1 70 ? -4.309 -4.845 -0.045 1.00 97.00 70 LEU A C 1
ATOM 529 O O . LEU A 1 70 ? -5.107 -3.925 0.115 1.00 97.00 70 LEU A O 1
ATOM 533 N N . SER A 1 71 ? -4.668 -6.010 -0.587 1.00 96.06 71 SER A N 1
ATOM 534 C CA . SER A 1 71 ? -6.044 -6.295 -1.012 1.00 96.06 71 SER A CA 1
ATOM 535 C C . SER A 1 71 ? -7.046 -6.185 0.143 1.00 96.06 71 SER A C 1
ATOM 537 O O . SER A 1 71 ? -8.131 -5.636 -0.041 1.00 96.06 71 SER A O 1
ATOM 539 N N . ALA A 1 72 ? -6.687 -6.653 1.342 1.00 97.12 72 ALA A N 1
ATOM 540 C CA . ALA A 1 72 ? -7.536 -6.534 2.525 1.00 97.12 72 ALA A CA 1
ATOM 541 C C . ALA A 1 72 ? -7.735 -5.072 2.959 1.00 97.12 72 ALA A C 1
ATOM 543 O O . ALA A 1 72 ? -8.862 -4.674 3.245 1.00 97.12 72 ALA A O 1
ATOM 544 N N . VAL A 1 73 ?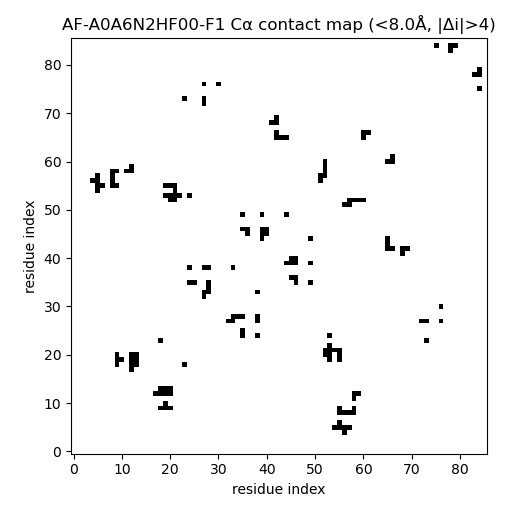 -6.670 -4.264 2.955 1.00 97.38 73 VAL A N 1
ATOM 545 C CA . VAL A 1 73 ? -6.737 -2.833 3.294 1.00 97.38 73 VAL A CA 1
ATOM 546 C C . VAL A 1 73 ? -7.545 -2.051 2.253 1.00 97.38 73 VAL A C 1
ATOM 548 O O . VAL A 1 73 ? -8.331 -1.183 2.621 1.00 97.38 73 VAL A O 1
ATOM 551 N N . LEU A 1 74 ? -7.417 -2.381 0.964 1.00 96.81 74 LEU A N 1
ATOM 552 C CA . LEU A 1 74 ? -8.230 -1.781 -0.101 1.00 96.81 74 LEU A CA 1
ATOM 553 C C . LEU A 1 74 ? -9.718 -2.106 0.059 1.00 96.81 74 LEU A C 1
ATOM 555 O O . LEU A 1 74 ? -10.558 -1.221 -0.096 1.00 96.81 74 LEU A O 1
ATOM 559 N N . ARG A 1 75 ? -10.050 -3.353 0.410 1.00 96.38 75 ARG A N 1
ATOM 560 C CA . ARG A 1 75 ? -11.432 -3.737 0.714 1.00 96.38 75 ARG A CA 1
ATOM 561 C C . ARG A 1 75 ? -11.961 -2.993 1.939 1.00 96.38 75 ARG A C 1
ATOM 563 O O . ARG A 1 75 ? -13.040 -2.426 1.867 1.00 96.38 75 ARG A O 1
ATOM 570 N N . LEU A 1 76 ? -11.178 -2.905 3.015 1.00 97.12 76 LEU A N 1
ATOM 571 C CA . LEU A 1 76 ? -11.559 -2.119 4.190 1.00 97.12 76 LEU A CA 1
ATOM 572 C C . LEU A 1 76 ? -11.799 -0.645 3.831 1.00 97.12 76 LEU A C 1
ATOM 574 O O . LEU A 1 76 ? -12.765 -0.053 4.292 1.00 97.12 76 LEU A O 1
ATOM 578 N N . ALA A 1 77 ? -10.951 -0.053 2.988 1.00 96.44 77 ALA A N 1
ATOM 579 C CA . ALA A 1 77 ? -11.131 1.321 2.525 1.00 96.44 77 ALA A CA 1
ATOM 580 C C . ALA A 1 77 ? -12.441 1.505 1.744 1.00 96.44 77 ALA A C 1
ATOM 582 O O . ALA A 1 77 ? -13.110 2.527 1.896 1.00 96.44 77 ALA A O 1
ATOM 583 N N . HIS A 1 78 ? -12.823 0.513 0.936 1.00 95.81 78 HIS A N 1
ATOM 584 C CA . HIS A 1 78 ? -14.122 0.492 0.272 1.00 95.81 78 HIS A CA 1
ATOM 585 C C . HIS A 1 78 ? -15.270 0.434 1.290 1.00 95.81 78 HIS A C 1
ATOM 587 O O . HIS A 1 78 ? -16.157 1.284 1.239 1.00 95.81 78 HIS A O 1
ATOM 593 N N . ASP A 1 79 ? -15.204 -0.489 2.252 1.00 96.94 79 ASP A N 1
ATOM 594 C CA . ASP A 1 79 ? -16.235 -0.673 3.281 1.00 96.94 79 ASP A CA 1
ATOM 595 C C . ASP A 1 79 ? -16.403 0.593 4.151 1.00 96.94 79 ASP A C 1
ATOM 597 O O . ASP A 1 79 ? -17.524 1.020 4.431 1.00 96.94 79 ASP A O 1
ATOM 601 N N . VAL A 1 80 ? -15.298 1.262 4.516 1.00 96.88 80 VAL A N 1
ATOM 602 C CA . VAL A 1 80 ? -15.298 2.553 5.240 1.00 96.88 80 VAL A CA 1
ATOM 603 C C . VAL A 1 80 ? -16.030 3.629 4.450 1.00 96.88 80 VAL A C 1
ATOM 605 O O . VAL A 1 80 ? -16.874 4.332 5.003 1.00 96.88 80 VAL A O 1
ATOM 608 N N . ARG A 1 81 ? -15.738 3.761 3.152 1.00 94.31 81 ARG A N 1
ATOM 609 C CA . ARG A 1 81 ? -16.389 4.763 2.292 1.00 94.31 81 ARG A CA 1
ATOM 610 C C . ARG A 1 81 ? -17.864 4.460 2.057 1.00 94.31 81 ARG A C 1
ATOM 612 O O . ARG A 1 81 ? -18.649 5.392 1.918 1.00 94.31 81 ARG A O 1
ATOM 619 N N . ALA A 1 82 ? -18.226 3.182 2.008 1.00 96.00 82 ALA A N 1
ATOM 620 C CA . ALA A 1 82 ? -19.606 2.737 1.869 1.00 96.00 82 ALA A CA 1
ATOM 621 C C . ALA A 1 82 ? -20.409 2.852 3.178 1.00 96.00 82 ALA A C 1
ATOM 623 O O . ALA A 1 82 ? -21.631 2.731 3.148 1.00 96.00 82 ALA A O 1
ATOM 624 N N . GLY A 1 83 ? -19.748 3.088 4.319 1.00 95.50 83 GLY A N 1
ATOM 625 C CA . GLY A 1 83 ? -20.392 3.068 5.633 1.00 95.50 83 GLY A CA 1
ATOM 626 C C . GLY A 1 83 ? -20.842 1.665 6.051 1.00 95.50 83 GLY A C 1
ATOM 627 O O . GLY A 1 83 ? -21.795 1.533 6.811 1.00 95.50 83 GLY A O 1
ATOM 628 N N . THR A 1 84 ? -20.185 0.624 5.533 1.00 94.81 84 THR A N 1
ATOM 629 C CA . THR A 1 84 ? -20.521 -0.793 5.759 1.00 94.81 84 THR A CA 1
ATOM 630 C C . THR A 1 84 ? -19.484 -1.521 6.609 1.00 94.81 84 THR A C 1
ATOM 632 O O . THR A 1 84 ? -19.463 -2.751 6.638 1.00 94.81 84 THR A O 1
ATOM 635 N N . VAL A 1 85 ? -18.599 -0.780 7.282 1.00 86.19 85 VAL A N 1
ATOM 636 C CA . VAL A 1 85 ? -17.719 -1.361 8.302 1.00 86.19 85 VAL A CA 1
ATOM 637 C C . VAL A 1 85 ? -18.605 -1.846 9.454 1.00 86.19 85 VAL A C 1
ATOM 639 O O . VAL A 1 85 ? -19.424 -1.054 9.923 1.00 86.19 85 VAL A O 1
ATOM 642 N N . PRO A 1 86 ? -18.494 -3.121 9.862 1.00 72.69 86 PRO A N 1
ATOM 643 C CA . PRO A 1 86 ? -19.299 -3.682 10.943 1.00 72.69 86 PRO A CA 1
ATOM 644 C C . PRO A 1 86 ? -19.012 -3.040 12.305 1.00 72.69 86 PRO A C 1
ATOM 646 O O . PRO A 1 86 ? -17.897 -2.499 12.496 1.00 72.69 86 PRO A O 1
#

Nearest PDB structures (foldseek):
  2b5a-assembly1_A  TM=7.207E-01  e=5.852E-02  [Bacillus] caldolyticus
  3f51-assembly1_A  TM=6.044E-01  e=6.175E-02  Corynebacterium glutamicum
  3f52-assembly1_A  TM=5.821E-01  e=7.656E-02  Corynebacterium glutamicum
  3f52-assembly1_E  TM=6.032E-01  e=1.459E-01  Corynebacterium glutamicum
  1zz9-assembly1_A-2  TM=7.257E-01  e=3.841E-01  Streptomyces wedmorensis

Sequence (86 aa):
MDQAAMTRNQELQRQWYGAPLGELCRDLCTLFAVTQSGLAEILGVSPAMLSLVMRAQRARIANPDAAARLSAVLRLAHDVRAGTVP

Solvent-accessible surface area (backbone atoms only — not comparable to full-atom values): 4668 Å² total; per-residue (Å²): 131,66,62,69,57,28,53,52,18,33,50,50,14,26,74,76,69,75,41,38,50,36,57,54,52,50,49,50,24,63,75,70,74,39,51,71,57,54,50,14,57,75,31,71,47,52,49,66,58,48,50,37,31,40,64,19,76,33,54,68,71,84,52,65,69,34,42,52,41,46,54,50,52,53,50,50,52,49,29,57,74,69,69,62,62,130

pLDDT: mean 95.5, std 5.07, range [61.84, 98.38]